Protein AF-N1UQD3-F1 (afdb_monomer_lite)

InterPro domains:
  IPR009078 Ferritin-like superfamily [SSF47240] (2-126)
  IPR012347 Ferritin-like [G3DSA:1.20.1260.10] (1-119)
  IPR029447 Domain of unknown function DUF4439 [PF14530] (2-126)

pLDDT: mean 82.93, std 19.47, range [33.09, 97.25]

Structure (mmCIF, N/CA/C/O backbone):
data_AF-N1UQD3-F1
#
_entry.id   AF-N1UQD3-F1
#
loop_
_atom_site.group_PDB
_atom_site.id
_atom_site.type_symbol
_atom_site.label_atom_id
_atom_site.label_alt_id
_atom_site.label_comp_id
_atom_site.label_asym_id
_atom_site.label_entity_id
_atom_site.label_seq_id
_atom_site.pdbx_PDB_ins_code
_atom_site.Cartn_x
_atom_site.Cartn_y
_atom_site.Cartn_z
_atom_site.occupancy
_atom_site.B_iso_or_equiv
_atom_site.auth_seq_id
_atom_site.auth_comp_id
_atom_site.auth_asym_id
_atom_site.auth_atom_id
_atom_site.pdbx_PDB_model_num
ATOM 1 N N . MET A 1 1 ? 7.960 -6.979 -8.338 1.00 88.94 1 MET A N 1
ATOM 2 C CA . MET A 1 1 ? 7.240 -5.828 -8.930 1.00 88.94 1 MET A CA 1
ATOM 3 C C . MET A 1 1 ? 5.754 -6.103 -9.144 1.00 88.94 1 MET A C 1
ATOM 5 O O . MET A 1 1 ? 4.955 -5.441 -8.506 1.00 88.94 1 MET A O 1
ATOM 9 N N . SER A 1 2 ? 5.353 -7.065 -9.989 1.00 91.38 2 SER A N 1
ATOM 10 C CA . SER A 1 2 ? 3.922 -7.304 -10.284 1.00 91.38 2 SER A CA 1
ATOM 11 C C . SER A 1 2 ? 3.066 -7.531 -9.024 1.00 91.38 2 SER A C 1
ATOM 13 O O . SER A 1 2 ? 1.988 -6.957 -8.914 1.00 91.38 2 SER A O 1
ATOM 15 N N . ALA A 1 3 ? 3.588 -8.254 -8.023 1.00 92.56 3 ALA A N 1
ATOM 16 C CA . ALA A 1 3 ? 2.934 -8.409 -6.719 1.00 92.56 3 ALA A CA 1
ATOM 17 C C . ALA A 1 3 ? 2.717 -7.078 -5.969 1.00 92.56 3 ALA A C 1
ATOM 19 O O . ALA A 1 3 ? 1.662 -6.903 -5.374 1.00 92.56 3 ALA A O 1
ATOM 20 N N . VAL A 1 4 ? 3.668 -6.136 -6.046 1.00 95.50 4 VAL A N 1
ATOM 21 C CA . VAL A 1 4 ? 3.556 -4.798 -5.433 1.00 95.50 4 VAL A CA 1
ATOM 22 C C . VAL A 1 4 ? 2.468 -3.984 -6.134 1.00 95.50 4 VAL A C 1
ATOM 24 O O . VAL A 1 4 ? 1.573 -3.459 -5.488 1.00 95.50 4 VAL A O 1
ATOM 27 N N . LEU A 1 5 ? 2.457 -3.946 -7.469 1.00 94.81 5 LEU A N 1
ATOM 28 C CA . LEU A 1 5 ? 1.388 -3.265 -8.213 1.00 94.81 5 LEU A CA 1
ATOM 29 C C . LEU A 1 5 ? 0.007 -3.874 -7.934 1.00 94.81 5 LEU A C 1
ATOM 31 O O . LEU A 1 5 ? -0.962 -3.149 -7.712 1.00 94.81 5 LEU A O 1
ATOM 35 N N . ALA A 1 6 ? -0.084 -5.205 -7.892 1.00 93.38 6 ALA A N 1
ATOM 36 C CA . ALA A 1 6 ? -1.320 -5.898 -7.550 1.00 93.38 6 ALA A CA 1
ATOM 37 C C . ALA A 1 6 ? -1.779 -5.585 -6.115 1.00 93.38 6 ALA A C 1
ATOM 39 O O . ALA A 1 6 ? -2.981 -5.398 -5.894 1.00 93.38 6 ALA A O 1
ATOM 40 N N . SER A 1 7 ? -0.851 -5.488 -5.153 1.00 93.81 7 SER A N 1
ATOM 41 C CA . SER A 1 7 ? -1.185 -5.080 -3.788 1.00 93.81 7 SER A CA 1
ATOM 42 C C . SER A 1 7 ? -1.651 -3.630 -3.734 1.00 93.81 7 SER A C 1
ATOM 44 O O . SER A 1 7 ? -2.673 -3.382 -3.109 1.00 93.81 7 SER A O 1
ATOM 46 N N . GLU A 1 8 ? -1.010 -2.693 -4.440 1.00 94.94 8 GLU A N 1
ATOM 47 C CA . GLU A 1 8 ? -1.445 -1.286 -4.485 1.00 94.94 8 GLU A CA 1
ATOM 48 C C . GLU A 1 8 ? -2.853 -1.126 -5.080 1.00 94.94 8 GLU A C 1
ATOM 50 O O . GLU A 1 8 ? -3.700 -0.423 -4.521 1.00 94.94 8 GLU A O 1
ATOM 55 N N . TYR A 1 9 ? -3.157 -1.825 -6.181 1.00 94.31 9 TYR A N 1
ATOM 56 C CA . TYR A 1 9 ? -4.501 -1.802 -6.763 1.00 94.31 9 TYR A CA 1
ATOM 57 C C . TYR A 1 9 ? -5.548 -2.314 -5.776 1.00 94.31 9 TYR A C 1
ATOM 59 O O . TYR A 1 9 ? -6.563 -1.651 -5.547 1.00 94.31 9 TYR A O 1
ATOM 67 N N . ARG A 1 10 ? -5.288 -3.468 -5.154 1.00 92.62 10 ARG A N 1
ATOM 68 C CA . ARG A 1 10 ? -6.190 -4.052 -4.162 1.00 92.62 10 ARG A CA 1
ATOM 69 C C . ARG A 1 10 ? -6.352 -3.145 -2.946 1.00 92.62 10 ARG A C 1
ATOM 71 O O . ARG A 1 10 ? -7.467 -2.950 -2.478 1.00 92.62 10 ARG A O 1
ATOM 78 N N . MET A 1 11 ? -5.260 -2.588 -2.445 1.00 91.81 11 MET A N 1
ATOM 79 C CA . MET A 1 11 ? -5.227 -1.756 -1.249 1.00 91.81 11 MET A CA 1
ATOM 80 C C . MET A 1 11 ? -6.005 -0.461 -1.453 1.00 91.81 11 MET A C 1
ATOM 82 O O . MET A 1 11 ? -6.825 -0.123 -0.606 1.00 91.81 11 MET A O 1
ATOM 86 N N . SER A 1 12 ? -5.873 0.193 -2.613 1.00 91.44 12 SER A N 1
ATOM 87 C CA . SER A 1 12 ? -6.696 1.363 -2.949 1.00 91.44 12 SER A CA 1
ATOM 88 C C . SER A 1 12 ? -8.201 1.053 -2.900 1.00 91.44 12 SER A C 1
ATOM 90 O O . SER A 1 12 ? -8.968 1.820 -2.319 1.00 91.44 12 SER A O 1
ATOM 92 N N . PHE A 1 13 ? -8.609 -0.117 -3.405 1.00 92.25 13 PHE A N 1
ATOM 93 C CA . PHE A 1 13 ? -9.995 -0.580 -3.357 1.00 92.25 13 PHE A CA 1
ATOM 94 C C . PHE A 1 13 ? -10.459 -0.891 -1.925 1.00 92.25 13 PHE A C 1
ATOM 96 O O . PHE A 1 13 ? -11.567 -0.522 -1.537 1.00 92.25 13 PHE A O 1
ATOM 103 N N . VAL A 1 14 ? -9.617 -1.542 -1.112 1.00 93.44 14 VAL A N 1
ATOM 104 C CA . VAL A 1 14 ? -9.931 -1.822 0.300 1.00 93.44 14 VAL A CA 1
ATOM 105 C C . VAL A 1 14 ? -10.067 -0.517 1.089 1.00 93.44 14 VAL A C 1
ATOM 107 O O . VAL A 1 14 ? -11.035 -0.373 1.833 1.00 93.44 14 VAL A O 1
ATOM 110 N N . TYR A 1 15 ? -9.169 0.453 0.900 1.00 94.88 15 TYR A N 1
ATOM 111 C CA . TYR A 1 15 ? -9.269 1.779 1.516 1.00 94.88 15 TYR A CA 1
ATOM 112 C C . TYR A 1 15 ? -10.579 2.473 1.142 1.00 94.88 15 TYR A C 1
ATOM 114 O O . TYR A 1 15 ? -11.334 2.858 2.034 1.00 94.88 15 TYR A O 1
ATOM 122 N N . GLU A 1 16 ? -10.897 2.571 -0.149 1.00 94.44 16 GLU A N 1
ATOM 123 C CA . GLU A 1 16 ? -12.138 3.193 -0.620 1.00 94.44 16 GLU A CA 1
ATOM 124 C C . GLU A 1 16 ? -13.385 2.528 -0.014 1.00 94.44 16 GLU A C 1
ATOM 126 O O . GLU A 1 16 ? -14.282 3.215 0.480 1.00 94.44 16 GLU A O 1
ATOM 131 N N . ALA A 1 17 ? -13.419 1.193 0.033 1.00 93.06 17 ALA A N 1
ATOM 132 C CA . ALA A 1 17 ? -14.528 0.451 0.623 1.00 93.06 17 ALA A CA 1
ATOM 133 C C . ALA A 1 17 ? -14.627 0.621 2.149 1.00 93.06 17 ALA A C 1
ATOM 135 O O . ALA A 1 17 ? -15.722 0.552 2.714 1.00 93.06 17 ALA A O 1
ATOM 136 N N . THR A 1 18 ? -13.505 0.832 2.834 1.00 94.25 18 THR A N 1
ATOM 137 C CA . THR A 1 18 ? -13.446 0.828 4.301 1.00 94.25 18 THR A CA 1
ATOM 138 C C . THR A 1 18 ? -13.622 2.219 4.905 1.00 94.25 18 THR A C 1
ATOM 140 O O . THR A 1 18 ? -14.203 2.343 5.981 1.00 94.25 18 THR A O 1
ATOM 143 N N . LEU A 1 19 ? -13.201 3.279 4.210 1.00 95.19 19 LEU A N 1
ATOM 144 C CA . LEU A 1 19 ? -13.250 4.665 4.694 1.00 95.19 19 LEU A CA 1
ATOM 145 C C . LEU A 1 19 ? -14.606 5.114 5.276 1.00 95.19 19 LEU A C 1
ATOM 147 O O . LEU A 1 19 ? -14.602 5.734 6.343 1.00 95.19 19 LEU A O 1
ATOM 151 N N . PRO A 1 20 ? -15.767 4.796 4.666 1.00 94.25 20 PRO A N 1
ATOM 152 C CA . PRO A 1 20 ? -17.069 5.189 5.213 1.00 94.25 20 PRO A CA 1
ATOM 153 C C . PRO A 1 20 ? -17.437 4.507 6.538 1.00 94.25 20 PRO A C 1
ATOM 155 O O . PRO A 1 20 ? -18.426 4.884 7.154 1.00 94.25 20 PRO A O 1
ATOM 158 N N . ARG A 1 21 ? -16.687 3.474 6.941 1.00 93.31 21 ARG A N 1
ATOM 159 C CA . ARG A 1 21 ? -16.915 2.661 8.148 1.00 93.31 21 ARG A CA 1
ATOM 160 C C . ARG A 1 21 ? -15.963 3.015 9.290 1.00 93.31 21 ARG A C 1
ATOM 162 O O . ARG A 1 21 ? -16.025 2.401 10.348 1.00 93.31 21 ARG A O 1
ATOM 169 N N . LEU A 1 22 ? -15.044 3.947 9.057 1.00 93.88 22 LEU A N 1
ATOM 170 C CA . LEU A 1 22 ? -14.128 4.458 10.066 1.00 93.88 22 LEU A CA 1
ATOM 171 C C . LEU A 1 22 ? -14.659 5.773 10.621 1.00 93.88 22 LEU A C 1
ATOM 173 O O . LEU A 1 22 ? -15.256 6.555 9.887 1.00 93.88 22 LEU A O 1
ATOM 177 N N . ASP A 1 23 ? -14.314 6.063 11.872 1.00 91.06 23 ASP A N 1
ATOM 178 C CA . ASP A 1 23 ? -14.731 7.290 12.542 1.00 91.06 23 ASP A CA 1
ATOM 179 C C . ASP A 1 23 ? -13.544 8.147 13.004 1.00 91.06 23 ASP A C 1
ATOM 181 O O . ASP A 1 23 ? -12.424 7.681 13.251 1.00 91.06 23 ASP A O 1
ATOM 185 N N . GLY A 1 24 ? -13.808 9.445 13.152 1.00 93.12 24 GLY A N 1
ATOM 186 C CA . GLY A 1 24 ? -12.944 10.376 13.874 1.00 93.12 24 GLY A CA 1
ATOM 187 C C . GLY A 1 24 ? -11.540 10.547 13.284 1.00 93.12 24 GLY A C 1
ATOM 188 O O . GLY A 1 24 ? -11.360 10.819 12.096 1.00 93.12 24 GLY A O 1
ATOM 189 N N . GLY A 1 25 ? -10.526 10.486 14.154 1.00 91.56 25 GLY A N 1
ATOM 190 C CA . GLY A 1 25 ? -9.125 10.685 13.767 1.00 91.56 25 GLY A CA 1
ATOM 191 C C . GLY A 1 25 ? -8.611 9.608 12.814 1.00 91.56 25 GLY A C 1
ATOM 192 O O . GLY A 1 25 ? -7.910 9.931 11.856 1.00 91.56 25 GLY A O 1
ATOM 193 N N . LEU A 1 26 ? -9.034 8.359 13.026 1.00 91.44 26 LEU A N 1
ATOM 194 C CA . LEU A 1 26 ? -8.633 7.228 12.199 1.00 91.44 26 LEU A CA 1
ATOM 195 C C . LEU A 1 26 ? -9.149 7.371 10.763 1.00 91.44 26 LEU A C 1
ATOM 197 O O . LEU A 1 26 ? -8.392 7.137 9.830 1.00 91.44 26 LEU A O 1
ATOM 201 N N . GLN A 1 27 ? -10.390 7.830 10.568 1.00 95.00 27 GLN A N 1
ATOM 202 C CA . GLN A 1 27 ? -10.931 8.075 9.226 1.00 95.00 27 GLN A CA 1
ATOM 203 C C . GLN A 1 27 ? -10.126 9.129 8.454 1.00 95.00 27 GLN A C 1
ATOM 205 O O . GLN A 1 27 ? -9.810 8.938 7.278 1.00 95.00 27 GLN A O 1
ATOM 210 N N . ARG A 1 28 ? -9.758 10.241 9.109 1.00 95.81 28 ARG A N 1
ATOM 211 C CA . ARG A 1 28 ? -8.934 11.288 8.479 1.00 95.81 28 ARG A CA 1
ATOM 212 C C . ARG A 1 28 ? -7.553 10.763 8.105 1.00 95.81 28 ARG A C 1
ATOM 214 O O . ARG A 1 28 ? -7.075 11.041 7.010 1.00 95.81 28 ARG A O 1
ATOM 221 N N . GLN A 1 29 ? -6.934 9.993 8.994 1.00 95.12 29 GLN A N 1
ATOM 222 C CA . GLN A 1 29 ? -5.614 9.425 8.750 1.00 95.12 29 GLN A CA 1
ATOM 223 C C . GLN A 1 29 ? -5.644 8.368 7.640 1.00 95.12 29 GLN A C 1
ATOM 225 O O . GLN A 1 29 ? -4.849 8.440 6.709 1.00 95.12 29 GLN A O 1
ATOM 230 N N . ALA A 1 30 ? -6.628 7.467 7.656 1.00 95.56 30 ALA A N 1
ATOM 231 C CA . ALA A 1 30 ? -6.846 6.499 6.586 1.00 95.56 30 ALA A CA 1
ATOM 232 C C . ALA A 1 30 ? -7.141 7.176 5.235 1.00 95.56 30 ALA A C 1
ATOM 234 O O . ALA A 1 30 ? -6.757 6.657 4.193 1.00 95.56 30 ALA A O 1
ATOM 235 N N . SER A 1 31 ? -7.778 8.353 5.229 1.00 97.06 31 SER A N 1
ATOM 236 C CA . SER A 1 31 ? -7.994 9.127 3.995 1.00 97.06 31 SER A CA 1
ATOM 237 C C . SER A 1 31 ? -6.678 9.650 3.414 1.00 97.06 31 SER A C 1
ATOM 239 O O . SER A 1 31 ? -6.512 9.680 2.196 1.00 97.06 31 SER A O 1
ATOM 241 N N . ALA A 1 32 ? -5.730 10.038 4.274 1.00 96.69 32 ALA A N 1
ATOM 242 C CA . ALA A 1 32 ? -4.393 10.433 3.845 1.00 96.69 32 ALA A CA 1
ATOM 243 C C . ALA A 1 32 ? -3.614 9.236 3.280 1.00 96.69 32 ALA A C 1
ATOM 245 O O . ALA A 1 32 ? -3.042 9.349 2.199 1.00 96.69 32 ALA A O 1
ATOM 246 N N . PHE A 1 33 ? -3.671 8.077 3.943 1.00 96.38 33 PHE A N 1
ATOM 247 C CA . PHE A 1 33 ? -3.061 6.845 3.431 1.00 96.38 33 PHE A CA 1
ATOM 248 C C . PHE A 1 33 ? -3.671 6.415 2.094 1.00 96.38 33 PHE A C 1
ATOM 250 O O . PHE A 1 33 ? -2.948 6.047 1.176 1.00 96.38 33 PHE A O 1
ATOM 257 N N . TYR A 1 34 ? -4.989 6.542 1.922 1.00 97.25 34 TYR A N 1
ATOM 258 C CA . TYR A 1 34 ? -5.632 6.277 0.635 1.00 97.25 34 TYR A CA 1
ATOM 259 C C . TYR A 1 34 ? -5.073 7.159 -0.494 1.00 97.25 34 TYR A C 1
ATOM 261 O O . TYR A 1 34 ? -4.772 6.665 -1.584 1.00 97.25 34 TYR A O 1
ATOM 269 N N . ALA A 1 35 ? -4.902 8.460 -0.241 1.00 97.19 35 ALA A N 1
ATOM 270 C CA . ALA A 1 35 ? -4.294 9.371 -1.209 1.00 97.19 35 ALA A CA 1
ATOM 271 C C . ALA A 1 35 ? -2.828 9.007 -1.502 1.00 97.19 35 ALA A C 1
ATOM 273 O O . ALA A 1 35 ? -2.406 9.061 -2.659 1.00 97.19 35 ALA A O 1
ATOM 274 N N . GLU A 1 36 ? -2.080 8.590 -0.480 1.00 95.81 36 GLU A N 1
ATOM 275 C CA . GLU A 1 36 ? -0.707 8.106 -0.615 1.00 95.81 36 GLU A CA 1
ATOM 276 C C . GLU A 1 36 ? -0.642 6.865 -1.513 1.00 95.81 36 GLU A C 1
ATOM 278 O O . GLU A 1 36 ? 0.054 6.895 -2.523 1.00 95.81 36 GLU A O 1
ATOM 283 N N . HIS A 1 37 ? -1.445 5.829 -1.258 1.00 96.44 37 HIS A N 1
ATOM 284 C CA . HIS A 1 37 ? -1.486 4.619 -2.092 1.00 96.44 37 HIS A CA 1
ATOM 285 C C . HIS A 1 37 ? -1.831 4.900 -3.549 1.00 96.44 37 HIS A C 1
ATOM 287 O O . HIS A 1 37 ? -1.298 4.276 -4.464 1.00 96.44 37 HIS A O 1
ATOM 293 N N . ARG A 1 38 ? -2.691 5.887 -3.802 1.00 95.31 38 ARG A N 1
ATOM 294 C CA . ARG A 1 38 ? -2.968 6.323 -5.170 1.00 95.31 38 ARG A CA 1
ATOM 295 C C . ARG A 1 38 ? -1.757 6.951 -5.857 1.00 95.31 38 ARG A C 1
ATOM 297 O O . ARG A 1 38 ? -1.592 6.753 -7.060 1.00 95.31 38 ARG A O 1
ATOM 304 N N . ALA A 1 39 ? -0.934 7.696 -5.126 1.00 95.81 39 ALA A N 1
ATOM 305 C CA . ALA A 1 39 ? 0.319 8.230 -5.647 1.00 95.81 39 ALA A CA 1
ATOM 306 C C . ALA A 1 39 ? 1.368 7.121 -5.831 1.00 95.81 39 ALA A C 1
ATOM 308 O O . ALA A 1 39 ? 2.027 7.072 -6.870 1.00 95.81 39 ALA A O 1
ATOM 309 N N . LEU A 1 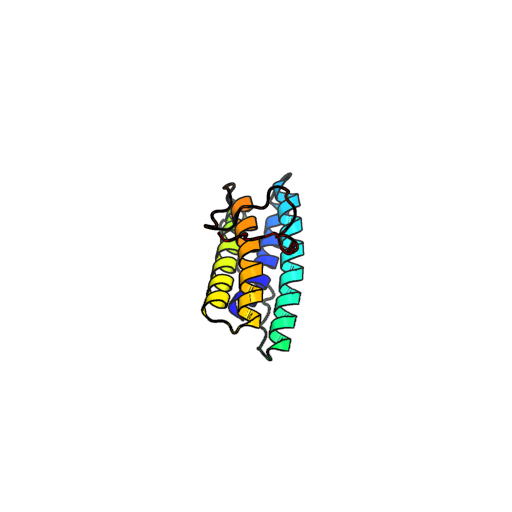40 ? 1.470 6.191 -4.876 1.00 94.56 40 LEU A N 1
ATOM 310 C CA . LEU A 1 40 ? 2.364 5.033 -4.955 1.00 94.56 40 LEU A CA 1
ATOM 311 C C . LEU A 1 40 ? 2.042 4.147 -6.150 1.00 94.56 40 LEU A C 1
ATOM 313 O O . LEU A 1 40 ? 2.947 3.734 -6.865 1.00 94.56 40 LEU A O 1
ATOM 317 N N . MET A 1 41 ? 0.761 3.917 -6.421 1.00 95.00 41 MET A N 1
ATOM 318 C CA . MET A 1 41 ? 0.312 3.190 -7.601 1.00 95.00 41 MET A CA 1
ATOM 319 C C . MET A 1 41 ? 0.871 3.802 -8.892 1.00 95.00 41 MET A C 1
ATOM 321 O O . MET A 1 41 ? 1.477 3.085 -9.682 1.00 95.00 41 MET A O 1
ATOM 325 N N . ALA A 1 42 ? 0.730 5.119 -9.081 1.00 94.81 42 ALA A N 1
ATOM 326 C CA . ALA A 1 42 ? 1.272 5.804 -10.256 1.00 94.81 42 ALA A CA 1
ATOM 327 C C . ALA A 1 42 ? 2.805 5.689 -10.321 1.00 94.81 42 ALA A C 1
ATOM 329 O O . ALA A 1 42 ? 3.359 5.355 -11.366 1.00 94.81 42 ALA A O 1
ATOM 330 N N . ARG A 1 43 ? 3.490 5.871 -9.185 1.00 95.44 43 ARG A N 1
ATOM 331 C CA . ARG A 1 43 ? 4.949 5.728 -9.084 1.00 95.44 43 ARG A CA 1
ATOM 332 C C . ARG A 1 43 ? 5.425 4.324 -9.470 1.00 95.44 43 ARG A C 1
ATOM 334 O O . ARG A 1 43 ? 6.416 4.179 -10.182 1.00 95.44 43 ARG A O 1
ATOM 341 N N . TRP A 1 44 ? 4.743 3.282 -9.005 1.00 95.81 44 TRP A N 1
ATOM 342 C CA . TRP A 1 44 ? 5.090 1.901 -9.334 1.00 95.81 44 TRP A CA 1
ATOM 343 C C . TRP A 1 44 ? 4.824 1.569 -10.802 1.00 95.81 44 TRP A C 1
ATOM 345 O O . TRP A 1 44 ? 5.589 0.810 -11.393 1.00 95.81 44 TRP A O 1
ATOM 355 N N . GLU A 1 45 ? 3.791 2.154 -11.409 1.00 95.38 45 GLU A N 1
ATOM 356 C CA . GLU A 1 45 ? 3.527 2.019 -12.846 1.00 95.38 45 GLU A CA 1
ATOM 357 C C . GLU A 1 45 ? 4.613 2.696 -13.684 1.00 95.38 45 GLU A C 1
ATOM 359 O O . GLU A 1 45 ? 5.096 2.108 -14.651 1.00 95.38 45 GLU A O 1
ATOM 364 N N . GLU A 1 46 ? 5.056 3.889 -13.281 1.00 95.44 46 GLU A N 1
ATOM 365 C CA . GLU A 1 46 ? 6.180 4.591 -13.906 1.00 95.44 46 GLU A CA 1
ATOM 366 C C . GLU A 1 46 ? 7.482 3.787 -13.798 1.00 95.44 46 GLU A C 1
ATOM 368 O O . GLU A 1 46 ? 8.193 3.623 -14.790 1.00 95.44 46 GLU A O 1
ATOM 373 N N . LEU A 1 47 ? 7.777 3.227 -12.618 1.00 94.75 47 LEU 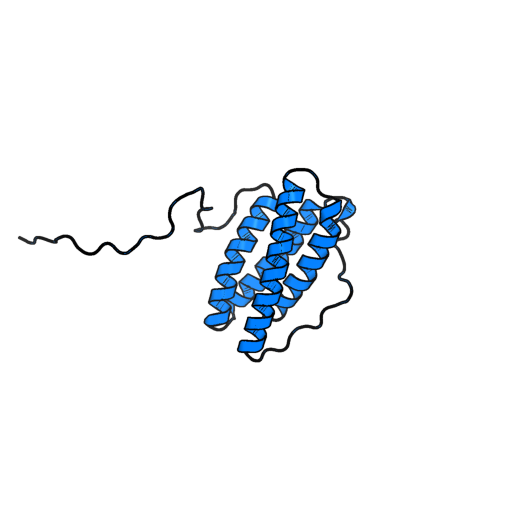A N 1
ATOM 374 C CA . LEU A 1 47 ? 8.938 2.356 -12.417 1.00 94.75 47 LEU A CA 1
ATOM 375 C C . LEU A 1 47 ? 8.841 1.079 -13.258 1.00 94.75 47 LEU A C 1
ATOM 377 O O . LEU A 1 47 ? 9.819 0.685 -13.888 1.00 94.75 47 LEU A O 1
ATOM 381 N N . ALA A 1 48 ? 7.675 0.438 -13.318 1.00 93.69 48 ALA A N 1
ATOM 382 C CA . ALA A 1 48 ? 7.483 -0.736 -14.161 1.00 93.69 48 ALA A CA 1
ATOM 383 C C . ALA A 1 48 ? 7.710 -0.407 -15.645 1.00 93.69 48 ALA A C 1
ATOM 385 O O . ALA A 1 48 ? 8.437 -1.137 -16.317 1.00 93.69 48 ALA A O 1
ATOM 386 N N . ALA A 1 49 ? 7.190 0.724 -16.133 1.00 93.62 49 ALA A N 1
ATOM 387 C CA . ALA A 1 49 ? 7.422 1.184 -17.500 1.00 93.62 49 ALA A CA 1
ATOM 388 C C . ALA A 1 49 ? 8.908 1.480 -17.774 1.00 93.62 49 ALA A C 1
ATOM 390 O O . ALA A 1 49 ? 9.435 1.064 -18.805 1.00 93.62 49 ALA A O 1
ATOM 391 N N . ALA A 1 50 ? 9.604 2.135 -16.839 1.00 93.88 50 ALA A N 1
ATOM 392 C CA . ALA A 1 50 ? 11.035 2.429 -16.949 1.00 93.88 50 ALA A CA 1
ATOM 393 C C . ALA A 1 50 ? 11.909 1.161 -16.999 1.00 93.88 50 ALA A C 1
ATOM 395 O O . ALA A 1 50 ? 12.972 1.169 -17.617 1.00 93.88 50 ALA A O 1
ATOM 396 N N . HIS A 1 51 ? 11.447 0.073 -16.380 1.00 91.12 51 HIS A N 1
ATOM 397 C CA . HIS A 1 51 ? 12.104 -1.234 -16.380 1.00 91.12 51 HIS A CA 1
ATOM 398 C C . HIS A 1 51 ? 11.537 -2.207 -17.434 1.00 91.12 51 HIS A C 1
ATOM 400 O O . HIS A 1 51 ? 11.885 -3.387 -17.416 1.00 91.12 51 HIS A O 1
ATOM 406 N N . CYS A 1 52 ? 10.684 -1.737 -18.354 1.00 93.44 52 CYS A N 1
ATOM 407 C CA . CYS A 1 52 ? 10.042 -2.552 -19.393 1.00 93.44 52 CYS A CA 1
ATOM 408 C C . CYS A 1 52 ? 9.295 -3.785 -18.842 1.00 93.44 52 CYS A C 1
ATOM 410 O O . CYS A 1 52 ? 9.310 -4.853 -19.454 1.00 93.44 52 CYS A O 1
ATOM 412 N N . LEU A 1 53 ? 8.664 -3.647 -17.674 1.00 91.00 53 LEU A N 1
ATOM 413 C CA . LEU A 1 53 ? 7.886 -4.700 -17.026 1.00 91.00 53 LEU A CA 1
ATOM 414 C C . LEU A 1 53 ? 6.404 -4.577 -17.385 1.00 91.00 53 LEU A C 1
ATOM 416 O O . LEU A 1 53 ? 5.846 -3.478 -17.393 1.00 91.00 53 LEU A O 1
ATOM 420 N N . ASP A 1 54 ? 5.751 -5.716 -17.603 1.00 91.31 54 ASP A N 1
ATOM 421 C CA . ASP A 1 54 ? 4.308 -5.754 -17.823 1.00 91.31 54 ASP A CA 1
ATOM 422 C C . ASP A 1 54 ? 3.541 -5.330 -16.563 1.00 91.31 54 ASP A C 1
ATOM 424 O O . ASP A 1 54 ? 3.809 -5.792 -15.445 1.00 91.31 54 ASP A O 1
ATOM 428 N N . LEU A 1 55 ? 2.539 -4.471 -16.757 1.00 92.31 55 LEU A N 1
ATOM 429 C CA . LEU A 1 55 ? 1.619 -4.084 -15.695 1.00 92.31 55 LEU A CA 1
ATOM 430 C C . LEU A 1 55 ? 0.592 -5.202 -15.463 1.00 92.31 55 LEU A C 1
ATOM 432 O O . LEU A 1 55 ? 0.016 -5.718 -16.426 1.00 92.31 55 LEU A O 1
ATOM 436 N N . PRO A 1 56 ? 0.306 -5.572 -14.201 1.00 90.94 56 PRO A N 1
ATOM 437 C CA . PRO A 1 56 ? -0.785 -6.489 -13.926 1.00 90.94 56 PRO A CA 1
ATOM 438 C C . PRO A 1 56 ? -2.124 -5.863 -14.338 1.00 90.94 56 PRO A C 1
ATOM 440 O O . PRO A 1 56 ? -2.329 -4.652 -14.251 1.00 90.94 56 PRO A O 1
ATOM 443 N N . LEU A 1 57 ? -3.071 -6.697 -14.766 1.00 88.62 57 LEU A N 1
ATOM 444 C CA . LEU A 1 57 ? -4.405 -6.226 -15.134 1.00 88.62 57 LEU A CA 1
ATOM 445 C C . LEU A 1 57 ? -5.168 -5.744 -13.897 1.00 88.62 57 LEU A C 1
ATOM 447 O O . LEU A 1 57 ? -5.420 -6.519 -12.969 1.00 88.62 57 LEU A O 1
ATOM 451 N N . ARG A 1 58 ? -5.608 -4.481 -13.925 1.00 88.69 58 ARG A N 1
ATOM 452 C CA . ARG A 1 58 ? -6.527 -3.937 -12.922 1.00 88.69 58 ARG A CA 1
ATOM 453 C C . ARG A 1 58 ? -7.875 -4.648 -13.024 1.00 88.69 58 ARG A C 1
ATOM 455 O O . ARG A 1 58 ? -8.495 -4.672 -14.086 1.00 88.69 58 ARG A O 1
ATOM 462 N N . GLN A 1 59 ? -8.334 -5.207 -11.911 1.00 90.06 59 GLN A N 1
ATOM 463 C CA . GLN A 1 59 ? -9.675 -5.772 -11.818 1.00 90.06 59 GLN A CA 1
ATOM 464 C C . GLN A 1 59 ? -10.702 -4.661 -11.550 1.00 90.06 59 GLN A C 1
ATOM 466 O O . GLN A 1 59 ? -10.383 -3.700 -10.848 1.00 90.06 59 GLN A O 1
ATOM 471 N N . PRO A 1 60 ? -11.942 -4.786 -12.059 1.00 87.19 60 PRO A N 1
ATOM 472 C CA . PRO A 1 60 ? -13.017 -3.838 -11.754 1.00 87.19 60 PRO A CA 1
ATOM 473 C C . PRO A 1 60 ? -13.462 -3.901 -10.286 1.00 87.19 60 PRO A C 1
ATOM 475 O O . PRO A 1 60 ? -14.063 -2.958 -9.782 1.00 87.19 60 PRO A O 1
ATOM 478 N N . ALA A 1 61 ? -13.184 -5.015 -9.605 1.00 89.75 61 ALA A N 1
ATOM 479 C CA . ALA A 1 61 ? -13.433 -5.204 -8.186 1.00 89.75 61 ALA A CA 1
ATOM 480 C C . ALA A 1 61 ? -12.430 -6.204 -7.604 1.00 89.75 61 ALA A C 1
ATOM 482 O O . ALA A 1 61 ? -11.961 -7.104 -8.305 1.00 89.75 61 ALA A O 1
ATOM 483 N N . TYR A 1 62 ? -12.158 -6.075 -6.307 1.00 89.56 62 TYR A N 1
ATOM 484 C CA . TYR A 1 62 ? -11.338 -7.021 -5.556 1.00 89.56 62 TYR A CA 1
ATOM 485 C C . TYR A 1 62 ? -12.155 -7.650 -4.424 1.00 89.56 62 TYR A C 1
ATOM 487 O O . TYR A 1 62 ? -13.001 -6.978 -3.831 1.00 89.56 62 TYR A O 1
ATOM 495 N N . PRO A 1 63 ? -11.912 -8.929 -4.084 1.00 87.56 63 PRO A N 1
ATOM 496 C CA . PRO A 1 63 ? -12.537 -9.535 -2.919 1.00 87.56 63 PRO A CA 1
ATOM 497 C C . 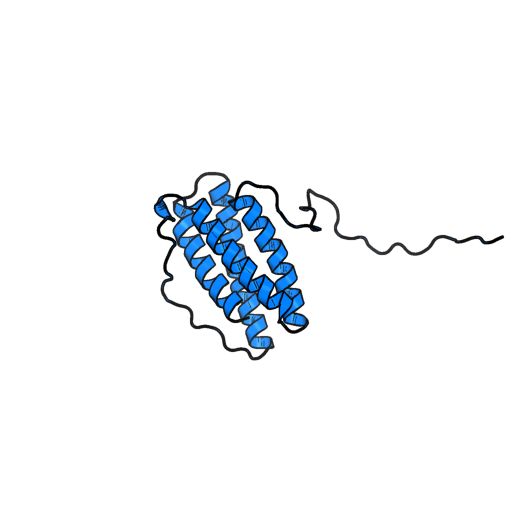PRO A 1 63 ? -12.067 -8.813 -1.654 1.00 87.56 63 PRO A C 1
ATOM 499 O O . PRO A 1 63 ? -10.864 -8.778 -1.356 1.00 87.56 63 PRO A O 1
ATOM 502 N N . LEU A 1 64 ? -13.034 -8.243 -0.933 1.00 84.12 64 LEU A N 1
ATOM 503 C CA . LEU A 1 64 ? -12.817 -7.645 0.377 1.00 84.12 64 LEU A CA 1
ATOM 504 C C . LEU A 1 64 ? -12.688 -8.744 1.440 1.00 84.12 64 LEU A C 1
ATOM 506 O O . LEU A 1 64 ? -13.343 -9.785 1.320 1.00 84.12 64 LEU A O 1
ATOM 510 N N . PRO A 1 65 ? -11.883 -8.516 2.488 1.00 77.31 65 PRO A N 1
ATOM 511 C CA . PRO A 1 65 ? -11.909 -9.346 3.685 1.00 77.31 65 PRO A CA 1
ATOM 512 C C . PRO A 1 65 ? -13.340 -9.452 4.236 1.00 77.31 65 PRO A C 1
ATOM 514 O O . PRO A 1 65 ? -14.075 -8.463 4.271 1.00 77.31 65 PRO A O 1
ATOM 517 N N . GLY A 1 66 ? -13.764 -10.659 4.625 1.00 76.81 66 GLY A N 1
ATOM 518 C CA . GLY A 1 66 ? -15.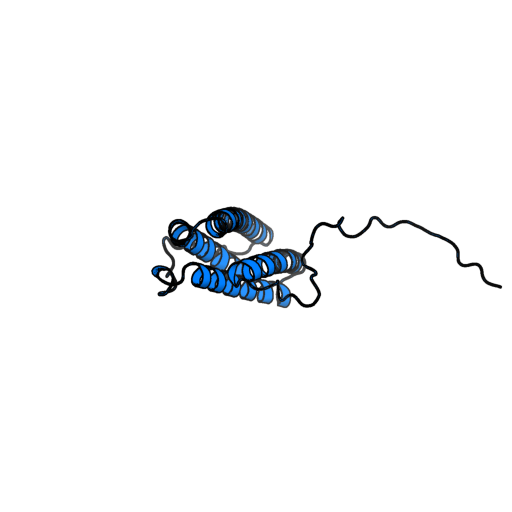146 -10.909 5.064 1.00 76.81 66 GLY A CA 1
ATOM 519 C C . GLY A 1 66 ? -15.536 -10.153 6.340 1.00 76.81 66 GLY A C 1
ATOM 520 O O . GLY A 1 66 ? -16.714 -9.920 6.594 1.00 76.81 66 GLY A O 1
ATOM 521 N N . ASP A 1 67 ? -14.541 -9.734 7.112 1.00 79.69 67 ASP A N 1
ATOM 522 C CA . ASP A 1 67 ? -14.637 -8.961 8.342 1.00 79.69 67 ASP A CA 1
ATOM 523 C C . ASP A 1 67 ? -14.628 -7.442 8.118 1.00 79.69 67 ASP A C 1
ATOM 525 O O . ASP A 1 67 ? -14.860 -6.716 9.072 1.00 79.69 67 ASP A O 1
ATOM 529 N N . VAL A 1 68 ? -14.473 -6.926 6.890 1.00 85.38 68 VAL A N 1
ATOM 530 C CA . VAL A 1 68 ? -14.360 -5.471 6.622 1.00 85.38 68 VAL A CA 1
ATOM 531 C C . VAL A 1 68 ? -15.531 -4.636 7.164 1.00 85.38 68 VAL A C 1
ATOM 533 O O . VAL A 1 68 ? -15.394 -3.441 7.417 1.00 85.38 68 VAL A O 1
ATOM 536 N N . VAL A 1 69 ? -16.709 -5.250 7.321 1.00 85.88 69 VAL A N 1
ATOM 537 C CA . VAL A 1 69 ? -17.897 -4.597 7.889 1.00 85.88 69 VAL A CA 1
ATOM 538 C C . VAL A 1 69 ? -17.843 -4.553 9.415 1.00 85.88 69 VAL A C 1
ATOM 540 O O . VAL A 1 69 ? -18.298 -3.573 9.995 1.00 85.88 69 VAL A O 1
ATOM 543 N N . ALA A 1 70 ? -17.319 -5.602 10.050 1.00 88.81 70 ALA A N 1
ATOM 544 C CA . ALA A 1 70 ? -17.252 -5.723 11.504 1.00 88.81 70 ALA A CA 1
ATOM 545 C C . ALA A 1 70 ? -15.988 -5.062 12.075 1.00 88.81 70 ALA A C 1
ATOM 547 O O . ALA A 1 70 ? -16.064 -4.346 13.065 1.00 88.81 70 ALA A O 1
ATOM 548 N N . GLU A 1 71 ? -14.852 -5.260 11.409 1.00 91.00 71 GLU A N 1
ATOM 549 C CA . GLU A 1 71 ? -13.509 -4.881 11.847 1.00 91.00 71 GLU A CA 1
ATOM 550 C C . GLU A 1 71 ? -12.771 -4.096 10.739 1.00 91.00 71 GLU A C 1
ATOM 552 O O . GLU A 1 71 ? -11.743 -4.535 10.210 1.00 91.00 71 GLU A O 1
ATOM 557 N N . PRO A 1 72 ? -13.271 -2.904 10.349 1.00 92.25 72 PRO A N 1
ATOM 558 C CA . PRO A 1 72 ? -12.732 -2.136 9.222 1.00 92.25 72 PRO A CA 1
ATOM 559 C C . PRO A 1 72 ? -11.246 -1.786 9.396 1.00 92.25 72 PRO A C 1
ATOM 561 O O . PRO A 1 72 ? -10.453 -1.869 8.459 1.00 92.25 72 PRO A O 1
ATOM 564 N N . ARG A 1 73 ? -10.829 -1.448 10.619 1.00 92.62 73 ARG A N 1
ATOM 565 C CA . ARG A 1 73 ? -9.423 -1.162 10.935 1.00 92.62 73 ARG A CA 1
ATOM 566 C C . ARG A 1 73 ? -8.522 -2.380 10.704 1.00 92.62 73 ARG A C 1
ATOM 568 O O . ARG A 1 73 ? -7.419 -2.238 10.183 1.00 92.62 73 ARG A O 1
ATOM 575 N N . GLN A 1 74 ? -8.998 -3.564 11.079 1.00 90.38 74 GLN A N 1
ATOM 576 C CA . GLN A 1 74 ? -8.246 -4.811 10.987 1.00 90.38 74 GLN A CA 1
ATOM 577 C C . GLN A 1 74 ? -8.110 -5.269 9.529 1.00 90.38 74 GLN A C 1
ATOM 579 O O . GLN A 1 74 ? -7.030 -5.688 9.117 1.00 90.38 74 GLN A O 1
ATOM 584 N N . ALA A 1 75 ? -9.153 -5.066 8.719 1.00 90.62 75 ALA A N 1
ATOM 585 C CA . ALA A 1 75 ? -9.103 -5.289 7.277 1.00 90.62 75 ALA A CA 1
ATOM 586 C C . ALA A 1 75 ? -8.059 -4.399 6.572 1.00 90.62 75 ALA A C 1
ATOM 588 O O . ALA A 1 75 ? -7.341 -4.881 5.693 1.00 90.62 75 ALA A O 1
ATOM 589 N N . LEU A 1 76 ? -7.920 -3.128 6.977 1.00 92.94 76 LEU A N 1
ATOM 590 C CA . LEU A 1 76 ? -6.851 -2.255 6.471 1.00 92.94 76 LEU A CA 1
ATOM 591 C C . LEU A 1 76 ? -5.467 -2.723 6.920 1.00 92.94 76 LEU A C 1
ATOM 593 O O . LEU A 1 76 ? -4.557 -2.790 6.099 1.00 92.94 76 LEU A O 1
ATOM 597 N N . ALA A 1 77 ? -5.313 -3.096 8.193 1.00 92.19 77 ALA A N 1
ATOM 598 C CA . ALA A 1 77 ? -4.045 -3.620 8.698 1.00 92.19 77 ALA A CA 1
ATOM 599 C C . ALA A 1 77 ? -3.614 -4.890 7.941 1.00 92.19 77 ALA A C 1
ATOM 601 O O . ALA A 1 77 ? -2.447 -5.039 7.590 1.00 92.19 77 ALA A O 1
ATOM 602 N N . ALA A 1 78 ? -4.552 -5.790 7.636 1.00 89.94 78 ALA A N 1
ATOM 603 C CA . ALA A 1 78 ? -4.275 -6.987 6.850 1.00 89.94 78 ALA A CA 1
ATOM 604 C C . ALA A 1 78 ? -3.840 -6.653 5.412 1.00 89.94 78 ALA A C 1
ATOM 606 O O . ALA A 1 78 ? -2.878 -7.237 4.916 1.00 89.94 78 ALA A O 1
ATOM 607 N N . ALA A 1 79 ? -4.504 -5.690 4.761 1.00 90.88 79 ALA A N 1
ATOM 608 C CA . ALA A 1 79 ? -4.138 -5.251 3.414 1.00 90.88 79 ALA A CA 1
ATOM 609 C C . ALA A 1 79 ? -2.729 -4.632 3.365 1.00 90.88 79 ALA A C 1
ATOM 611 O O . ALA A 1 79 ? -1.946 -4.959 2.474 1.00 90.88 79 ALA A O 1
ATOM 612 N N . GLU A 1 80 ? -2.380 -3.800 4.347 1.00 93.56 80 GLU A N 1
ATOM 613 C CA . GLU A 1 80 ? -1.033 -3.229 4.474 1.00 93.56 80 GLU A CA 1
ATOM 614 C C . GLU A 1 80 ? 0.018 -4.304 4.757 1.00 93.56 80 GLU A C 1
ATOM 616 O O . GLU A 1 80 ? 1.113 -4.254 4.209 1.00 93.56 80 GLU A O 1
ATOM 621 N N . ALA A 1 81 ? -0.309 -5.322 5.559 1.00 92.12 81 ALA A N 1
ATOM 622 C CA . ALA A 1 81 ? 0.611 -6.421 5.840 1.00 92.12 81 ALA A CA 1
ATOM 623 C C . ALA A 1 81 ? 0.917 -7.241 4.577 1.00 92.12 81 ALA A C 1
ATOM 625 O O . ALA A 1 81 ? 2.056 -7.664 4.374 1.00 92.12 81 ALA A O 1
ATOM 626 N N . ASP A 1 82 ? -0.076 -7.448 3.711 1.00 91.00 82 ASP A N 1
ATOM 627 C CA . ASP A 1 82 ? 0.123 -8.098 2.414 1.00 91.00 82 ASP A CA 1
ATOM 628 C C . ASP A 1 82 ? 0.990 -7.247 1.475 1.00 91.00 82 ASP A C 1
ATOM 630 O O . ASP A 1 82 ? 1.888 -7.782 0.819 1.00 91.00 82 ASP A O 1
ATOM 634 N N . ALA A 1 83 ? 0.787 -5.926 1.450 1.00 92.62 83 ALA A N 1
ATOM 635 C CA . ALA A 1 83 ? 1.636 -5.010 0.689 1.00 92.62 83 ALA A CA 1
ATOM 636 C C . ALA A 1 83 ? 3.081 -4.996 1.216 1.00 92.62 83 ALA A C 1
ATOM 638 O O . ALA A 1 83 ? 4.024 -5.105 0.432 1.00 92.62 83 ALA A O 1
ATOM 639 N N . ALA A 1 84 ? 3.270 -4.960 2.538 1.00 95.00 84 ALA A N 1
ATOM 640 C CA . ALA A 1 84 ? 4.581 -5.037 3.177 1.00 95.00 84 ALA A CA 1
ATOM 641 C C . ALA A 1 84 ? 5.329 -6.327 2.810 1.00 95.00 84 ALA A C 1
ATOM 643 O O . ALA A 1 84 ? 6.532 -6.285 2.555 1.00 95.00 84 ALA A O 1
ATOM 644 N N . ARG A 1 85 ? 4.634 -7.470 2.720 1.00 94.94 85 ARG A N 1
ATOM 645 C CA . ARG A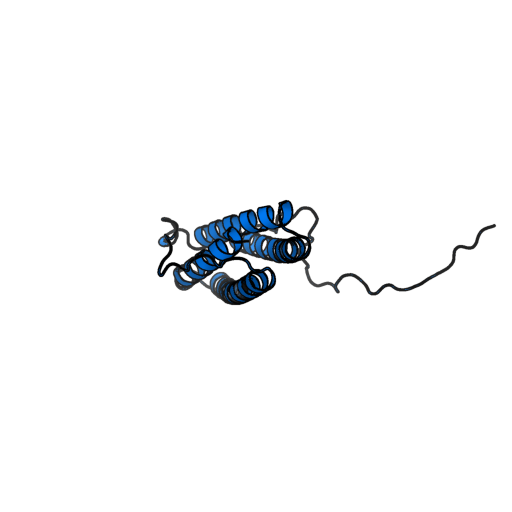 1 85 ? 5.234 -8.730 2.243 1.00 94.94 85 ARG A CA 1
ATOM 646 C C . ARG A 1 85 ? 5.701 -8.618 0.793 1.00 94.94 85 ARG A C 1
ATOM 648 O O . ARG A 1 85 ? 6.846 -8.952 0.508 1.00 94.94 85 ARG A O 1
ATOM 655 N N . ALA A 1 86 ? 4.861 -8.094 -0.102 1.00 95.12 86 ALA A N 1
ATOM 656 C CA . ALA A 1 86 ? 5.226 -7.911 -1.509 1.00 95.12 86 ALA A CA 1
ATOM 657 C C . ALA A 1 86 ? 6.409 -6.940 -1.691 1.00 95.12 86 ALA A C 1
ATOM 659 O O . ALA A 1 86 ? 7.266 -7.152 -2.553 1.00 95.12 86 ALA A O 1
ATOM 660 N N . LEU A 1 87 ? 6.471 -5.888 -0.869 1.00 96.88 87 LEU A N 1
ATOM 661 C CA . LEU A 1 87 ? 7.601 -4.964 -0.809 1.00 96.88 87 LEU A CA 1
ATOM 662 C C . LEU A 1 87 ? 8.859 -5.660 -0.284 1.00 96.88 87 LEU A C 1
ATOM 664 O O . LEU A 1 87 ? 9.917 -5.507 -0.884 1.00 96.88 87 LEU A O 1
ATOM 668 N N . GLY A 1 88 ? 8.748 -6.467 0.773 1.00 96.00 88 GLY A N 1
ATOM 669 C CA . GLY A 1 88 ? 9.847 -7.272 1.309 1.00 96.00 88 GLY A CA 1
ATOM 670 C C . GLY A 1 88 ? 10.439 -8.232 0.275 1.00 96.00 88 GLY A C 1
ATOM 671 O O . GLY A 1 88 ? 11.657 -8.279 0.116 1.00 96.00 88 GLY A O 1
ATOM 672 N N . ASP A 1 89 ? 9.594 -8.917 -0.497 1.00 96.06 89 ASP A N 1
ATOM 673 C CA . ASP A 1 89 ? 10.043 -9.766 -1.606 1.00 96.06 89 ASP A CA 1
ATOM 674 C C . ASP A 1 89 ? 10.771 -8.946 -2.683 1.00 96.06 89 ASP A C 1
ATOM 676 O O . ASP A 1 89 ? 11.802 -9.368 -3.205 1.00 96.06 89 ASP A O 1
ATOM 680 N N . LEU A 1 90 ? 10.278 -7.745 -3.008 1.00 95.56 90 LEU A N 1
ATOM 681 C CA . LEU A 1 90 ? 10.942 -6.868 -3.974 1.00 95.56 90 LEU A CA 1
ATOM 682 C C . LEU A 1 90 ? 12.266 -6.299 -3.442 1.00 95.56 90 LEU A C 1
ATOM 684 O O . LEU A 1 90 ? 13.189 -6.101 -4.224 1.00 95.56 90 LEU A O 1
ATOM 688 N N . VAL A 1 91 ? 12.386 -6.079 -2.132 1.00 96.44 91 VAL A N 1
ATOM 689 C CA . VAL A 1 91 ? 13.662 -5.729 -1.494 1.00 96.44 91 VAL A CA 1
ATOM 690 C C . VAL A 1 91 ? 14.643 -6.901 -1.560 1.00 96.44 91 VAL A C 1
ATOM 692 O O . VAL A 1 91 ? 15.830 -6.687 -1.784 1.00 96.44 91 VAL A O 1
ATOM 695 N N . ALA A 1 92 ? 14.171 -8.131 -1.358 1.00 95.62 92 ALA A N 1
ATOM 696 C CA . ALA A 1 92 ? 15.024 -9.315 -1.321 1.00 95.62 92 ALA A CA 1
ATOM 697 C C . ALA A 1 92 ? 15.497 -9.772 -2.711 1.00 95.62 92 ALA A C 1
ATOM 699 O O . ALA A 1 92 ? 16.607 -10.289 -2.834 1.00 95.62 92 ALA A O 1
ATOM 700 N N . PHE A 1 93 ? 14.658 -9.611 -3.739 1.00 93.19 93 PHE A N 1
ATOM 701 C CA . PHE A 1 93 ? 14.872 -10.207 -5.064 1.00 93.19 93 PHE A CA 1
ATOM 702 C C . PHE A 1 93 ? 14.865 -9.204 -6.228 1.00 93.19 93 PHE A C 1
ATOM 704 O O . PHE A 1 93 ? 14.978 -9.620 -7.380 1.00 93.19 93 PHE A O 1
ATOM 711 N N . GLY A 1 94 ? 14.661 -7.911 -5.969 1.00 89.75 94 GLY A N 1
ATOM 712 C CA . GLY A 1 94 ? 14.664 -6.874 -7.001 1.00 89.75 94 GLY A CA 1
ATOM 713 C C . GLY A 1 94 ? 16.066 -6.424 -7.405 1.00 89.75 94 GLY A C 1
ATOM 714 O O . GLY A 1 94 ? 17.020 -6.582 -6.652 1.00 89.75 94 GLY A O 1
ATOM 715 N N . ASP A 1 95 ? 16.169 -5.803 -8.580 1.00 87.94 95 ASP A N 1
ATOM 716 C CA . ASP A 1 95 ? 17.390 -5.118 -9.018 1.00 87.94 95 ASP A CA 1
ATOM 717 C C . ASP A 1 95 ? 17.541 -3.751 -8.323 1.00 87.94 95 ASP A C 1
ATOM 719 O O . ASP A 1 95 ? 16.545 -3.163 -7.893 1.00 87.94 95 ASP A O 1
ATOM 723 N N . ASP A 1 96 ? 18.765 -3.209 -8.277 1.00 82.88 96 ASP A N 1
ATOM 724 C CA . ASP A 1 96 ? 19.171 -2.049 -7.458 1.00 82.88 96 ASP A CA 1
ATOM 725 C C . ASP A 1 96 ? 18.132 -0.912 -7.362 1.00 82.88 96 ASP A C 1
ATOM 727 O O . ASP A 1 96 ? 17.776 -0.474 -6.264 1.00 82.88 96 ASP A O 1
ATOM 731 N N . GLY A 1 97 ? 17.617 -0.427 -8.499 1.00 87.06 97 GLY A N 1
ATOM 732 C CA . GLY A 1 97 ? 16.643 0.673 -8.529 1.00 87.06 97 GLY A CA 1
ATOM 733 C C . GLY A 1 97 ? 15.283 0.309 -7.920 1.00 87.06 97 GLY A C 1
ATOM 734 O O . GLY A 1 97 ? 14.677 1.113 -7.207 1.00 87.06 97 GLY A O 1
ATOM 735 N N . LEU A 1 98 ? 14.820 -0.921 -8.146 1.00 92.06 98 LEU A N 1
ATOM 736 C CA . LEU A 1 98 ? 13.560 -1.428 -7.603 1.00 92.06 98 LEU A CA 1
ATOM 737 C C . LEU A 1 98 ? 13.691 -1.782 -6.123 1.00 92.06 98 LEU A C 1
ATOM 739 O O . LEU A 1 98 ? 12.770 -1.521 -5.353 1.00 92.06 98 LEU A O 1
ATOM 743 N N . GLN A 1 99 ? 14.844 -2.318 -5.725 1.00 94.44 99 GLN A N 1
ATOM 744 C CA . GLN A 1 99 ? 15.159 -2.645 -4.341 1.00 94.44 99 GLN A CA 1
ATOM 745 C C . GLN A 1 99 ? 15.160 -1.388 -3.460 1.00 94.44 99 GLN A C 1
ATOM 747 O O . GLN A 1 99 ? 14.534 -1.378 -2.400 1.00 94.44 99 GLN A O 1
ATOM 752 N N . GLN A 1 100 ? 15.791 -0.297 -3.911 1.00 93.25 100 GLN A N 1
ATOM 753 C CA . GLN A 1 100 ? 15.795 0.976 -3.177 1.00 93.25 100 GLN A CA 1
ATOM 754 C C . GLN A 1 100 ? 14.396 1.590 -3.074 1.00 93.25 100 GLN A C 1
ATOM 756 O O . GLN A 1 100 ? 13.993 2.038 -1.999 1.00 93.25 100 GLN A O 1
ATOM 761 N N . ALA A 1 101 ? 13.633 1.582 -4.173 1.00 93.94 101 ALA A N 1
ATOM 762 C CA . ALA A 1 101 ? 12.254 2.054 -4.158 1.00 93.94 101 ALA A CA 1
ATOM 763 C C . ALA A 1 101 ? 11.389 1.234 -3.189 1.00 93.94 101 ALA A C 1
ATOM 765 O O . ALA A 1 101 ? 10.624 1.819 -2.427 1.00 93.94 101 ALA A O 1
ATOM 766 N N . ALA A 1 102 ? 11.547 -0.092 -3.176 1.00 96.44 102 ALA A N 1
ATOM 767 C CA . ALA A 1 102 ? 10.790 -0.985 -2.306 1.00 96.44 102 ALA A CA 1
ATOM 768 C C . ALA A 1 102 ? 11.159 -0.810 -0.830 1.00 96.44 102 ALA A C 1
ATOM 770 O O . ALA A 1 102 ? 10.272 -0.808 0.017 1.00 96.44 102 ALA A O 1
ATOM 771 N N . ALA A 1 103 ? 12.441 -0.606 -0.517 1.00 95.19 103 ALA A N 1
ATOM 772 C CA . ALA A 1 103 ? 12.897 -0.381 0.851 1.00 95.19 103 ALA A CA 1
ATOM 773 C C . ALA A 1 103 ? 12.325 0.917 1.441 1.00 95.19 103 ALA A C 1
ATOM 775 O O . ALA A 1 103 ? 11.908 0.936 2.599 1.00 95.19 103 ALA A O 1
ATOM 776 N N . ALA A 1 104 ? 12.260 1.984 0.636 1.00 93.12 104 ALA A N 1
ATOM 777 C CA . ALA A 1 104 ? 11.643 3.242 1.048 1.00 93.12 104 ALA A CA 1
ATOM 778 C C . ALA A 1 104 ? 10.144 3.068 1.350 1.00 93.12 104 ALA A C 1
ATOM 780 O O . ALA A 1 104 ? 9.671 3.509 2.396 1.00 93.12 104 ALA A O 1
ATOM 781 N N . GLU A 1 105 ? 9.410 2.366 0.482 1.00 95.06 105 GLU A N 1
ATOM 782 C CA . GLU A 1 105 ? 7.974 2.140 0.688 1.00 95.06 105 GLU A CA 1
ATOM 783 C C . GLU A 1 105 ? 7.669 1.156 1.819 1.00 95.06 105 GLU A C 1
ATOM 785 O O . GLU A 1 105 ? 6.658 1.297 2.511 1.00 95.06 105 GLU A O 1
ATOM 790 N N . LEU A 1 106 ? 8.551 0.184 2.063 1.00 95.75 106 LEU A N 1
ATOM 791 C CA . LEU A 1 106 ? 8.406 -0.761 3.168 1.00 95.75 106 LEU A CA 1
ATOM 792 C C . LEU A 1 10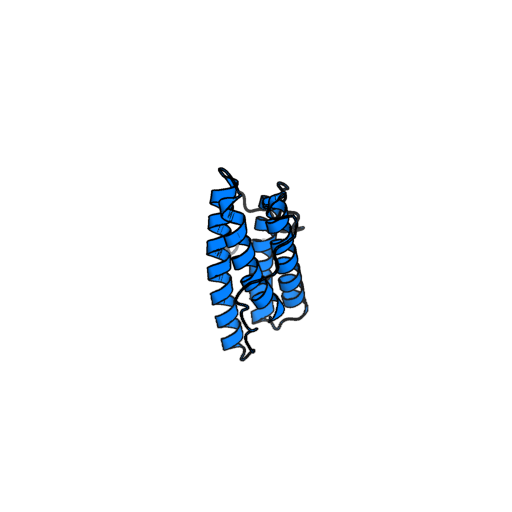6 ? 8.404 -0.038 4.522 1.00 95.75 106 LEU A C 1
ATOM 794 O O . LEU A 1 106 ? 7.614 -0.387 5.400 1.00 95.75 106 LEU A O 1
ATOM 798 N N . ALA A 1 107 ? 9.226 1.005 4.677 1.00 91.69 107 ALA A N 1
ATOM 799 C CA . ALA A 1 107 ? 9.214 1.845 5.873 1.00 91.69 107 ALA A CA 1
ATOM 800 C C . ALA A 1 107 ? 7.873 2.584 6.038 1.00 91.69 107 ALA A C 1
ATOM 802 O O . ALA A 1 107 ? 7.315 2.606 7.136 1.00 91.69 107 ALA A O 1
ATOM 803 N N . GLY A 1 108 ? 7.316 3.127 4.949 1.00 92.44 108 GLY A N 1
ATOM 804 C CA . GLY A 1 108 ? 5.987 3.748 4.955 1.00 92.44 108 GLY A CA 1
ATOM 805 C C . GLY A 1 108 ? 4.884 2.764 5.356 1.00 92.44 108 GLY A C 1
ATOM 806 O O . GLY A 1 108 ? 4.065 3.065 6.225 1.00 92.44 108 GLY A O 1
ATOM 807 N N . SER A 1 109 ? 4.908 1.550 4.799 1.00 93.31 109 SER A N 1
ATOM 808 C CA . SER A 1 109 ? 3.936 0.502 5.133 1.00 93.31 109 SER A CA 1
ATOM 809 C C . SER A 1 109 ? 4.036 0.071 6.599 1.00 93.31 109 SER A C 1
ATOM 811 O O . SER A 1 109 ? 3.015 -0.095 7.264 1.00 93.31 109 SER A O 1
ATOM 813 N N . ALA A 1 110 ? 5.245 -0.006 7.160 1.00 90.81 110 ALA A N 1
ATOM 814 C CA . ALA A 1 110 ? 5.428 -0.301 8.578 1.00 90.81 110 ALA A CA 1
ATOM 815 C C . ALA A 1 110 ? 4.820 0.771 9.502 1.00 90.81 110 ALA A C 1
ATOM 817 O O . ALA A 1 110 ? 4.198 0.437 10.512 1.00 90.81 110 ALA A O 1
ATOM 818 N N . VAL A 1 111 ? 4.941 2.054 9.144 1.00 91.44 111 VAL A N 1
ATOM 819 C CA . VAL A 1 111 ? 4.304 3.156 9.886 1.00 91.44 111 VAL A CA 1
ATOM 820 C C . VAL A 1 111 ? 2.779 3.062 9.804 1.00 91.44 111 VAL A C 1
ATOM 822 O O . VAL A 1 111 ? 2.097 3.203 10.821 1.00 91.44 111 VAL A O 1
ATOM 825 N N . ARG A 1 112 ? 2.222 2.783 8.620 1.00 93.75 112 ARG A N 1
ATOM 826 C CA . ARG A 1 112 ? 0.770 2.604 8.448 1.00 93.75 112 ARG A CA 1
ATOM 827 C C . ARG A 1 112 ? 0.250 1.410 9.240 1.00 93.75 112 ARG A C 1
ATOM 829 O O . ARG A 1 112 ? -0.761 1.533 9.930 1.00 93.75 112 ARG A O 1
ATOM 836 N N . LEU A 1 113 ? 0.976 0.293 9.228 1.00 91.75 113 LEU A N 1
ATOM 837 C CA . LEU A 1 113 ? 0.671 -0.885 10.041 1.00 91.75 113 LEU A CA 1
ATOM 838 C C . LEU A 1 113 ? 0.646 -0.572 11.533 1.00 91.75 113 LEU A C 1
ATOM 840 O O . LEU A 1 113 ? -0.278 -1.004 12.210 1.00 91.75 113 LEU A O 1
ATOM 844 N N . ALA A 1 114 ? 1.605 0.202 12.035 1.00 89.12 114 ALA A N 1
ATOM 845 C CA . ALA A 1 114 ? 1.638 0.638 13.429 1.00 89.12 114 ALA A CA 1
ATOM 846 C C . ALA A 1 114 ? 0.359 1.399 13.808 1.00 89.12 114 ALA A C 1
ATOM 848 O O . ALA A 1 114 ? -0.378 1.035 14.730 1.00 89.12 114 ALA A O 1
ATOM 849 N N . VAL A 1 115 ? 0.028 2.411 13.002 1.00 90.50 115 VAL A N 1
ATOM 850 C CA . VAL A 1 115 ? -1.182 3.221 13.167 1.00 90.50 115 VAL A CA 1
ATOM 851 C C . VAL A 1 115 ? -2.439 2.350 13.139 1.00 90.50 115 VAL A C 1
ATOM 853 O O . VAL A 1 115 ? -3.324 2.507 13.983 1.00 90.50 115 VAL A O 1
ATOM 856 N N . LEU A 1 116 ? -2.533 1.411 12.200 1.00 90.50 116 LEU A N 1
ATOM 857 C CA . LEU A 1 116 ? -3.704 0.552 12.041 1.00 90.50 116 LEU A CA 1
ATOM 858 C C . LEU A 1 116 ? -3.778 -0.561 13.091 1.00 90.50 116 LEU A C 1
ATOM 860 O O . LEU A 1 116 ? -4.880 -0.904 13.499 1.00 90.50 116 LEU A O 1
ATOM 864 N N . ALA A 1 117 ? -2.659 -1.066 13.598 1.00 84.69 117 ALA A N 1
ATOM 865 C CA . ALA A 1 117 ? -2.628 -2.005 14.717 1.00 84.69 117 ALA A CA 1
ATOM 866 C C . ALA A 1 117 ? -2.922 -1.315 16.059 1.00 84.69 117 ALA A C 1
ATOM 868 O O . ALA A 1 117 ? -3.397 -1.956 16.989 1.00 84.69 117 ALA A O 1
ATOM 869 N N . GLY A 1 118 ? -2.690 0.000 16.152 1.00 79.75 118 GLY A N 1
ATOM 870 C CA . GLY A 1 118 ? -2.738 0.723 17.426 1.00 79.75 118 GLY A CA 1
ATOM 871 C C . GLY A 1 118 ? -1.520 0.457 18.301 1.00 79.75 118 GLY A C 1
ATOM 872 O O . GLY A 1 118 ? -1.569 0.716 19.497 1.00 79.75 118 GLY A O 1
ATOM 873 N N . GLU A 1 119 ? -0.450 -0.031 17.686 1.00 69.94 119 GLU A N 1
ATOM 874 C CA . GLU A 1 119 ? 0.809 -0.402 18.314 1.00 69.94 119 GLU A CA 1
ATOM 875 C C . GLU A 1 119 ? 1.924 0.502 17.769 1.00 69.94 119 GLU A C 1
ATOM 877 O O . GLU A 1 119 ? 1.809 1.016 16.652 1.00 69.94 119 GLU A O 1
ATOM 882 N N . PRO A 1 120 ? 3.018 0.727 18.513 1.00 59.19 120 PRO A N 1
ATOM 883 C CA . PRO A 1 120 ? 4.186 1.412 17.969 1.00 59.19 120 PRO A CA 1
ATOM 884 C C . PRO A 1 120 ? 4.783 0.615 16.798 1.00 59.19 120 PRO A C 1
ATOM 886 O O . PRO A 1 120 ? 4.685 -0.612 16.750 1.00 59.19 120 PRO A O 1
ATOM 889 N N . ALA A 1 121 ? 5.413 1.306 15.843 1.00 57.44 121 ALA A N 1
ATOM 890 C CA . ALA A 1 121 ? 5.982 0.656 14.665 1.00 57.44 121 ALA A CA 1
ATOM 891 C C . ALA A 1 121 ? 7.054 -0.360 15.076 1.00 57.44 121 ALA A C 1
ATOM 893 O O . ALA A 1 121 ? 8.104 0.001 15.607 1.00 57.44 121 ALA A O 1
ATOM 894 N N . LEU A 1 122 ? 6.785 -1.646 14.836 1.00 53.97 122 LEU A N 1
ATOM 895 C CA . LEU A 1 122 ? 7.725 -2.735 15.087 1.00 53.97 122 LEU A CA 1
ATOM 896 C C . LEU A 1 122 ? 8.716 -2.832 13.930 1.00 53.97 122 LEU A C 1
ATOM 898 O O . LEU A 1 122 ? 8.719 -3.789 13.159 1.00 53.97 122 LEU A O 1
ATOM 902 N N . THR A 1 123 ? 9.561 -1.822 13.798 1.00 52.97 123 THR A N 1
ATOM 903 C CA . THR A 1 123 ? 10.675 -1.835 12.856 1.00 52.97 123 THR A CA 1
ATOM 904 C C . THR A 1 123 ? 11.982 -1.836 13.631 1.00 52.97 123 THR A C 1
ATOM 906 O O . THR A 1 123 ? 12.427 -0.775 14.072 1.00 52.97 123 THR A O 1
ATOM 909 N N . PRO A 1 124 ? 12.626 -3.005 13.818 1.00 44.94 124 PRO A N 1
ATOM 910 C CA . PRO A 1 124 ? 13.975 -3.053 14.362 1.00 44.94 124 PRO A CA 1
ATOM 911 C C . PRO A 1 124 ? 14.899 -2.161 13.518 1.00 44.94 124 PRO A C 1
ATOM 913 O O . PRO A 1 124 ? 15.128 -2.440 12.344 1.00 44.94 124 PRO A O 1
ATOM 916 N N . GLY A 1 125 ? 15.398 -1.070 14.103 1.00 47.44 125 GLY A N 1
ATOM 917 C CA . GLY A 1 125 ? 16.335 -0.148 13.449 1.00 47.44 125 GLY A CA 1
ATOM 918 C C . GLY A 1 125 ? 15.730 1.048 12.697 1.00 47.44 125 GLY A C 1
ATOM 919 O O . GLY A 1 125 ? 16.500 1.845 12.170 1.00 47.44 125 GLY A O 1
ATOM 920 N N . LEU A 1 126 ? 14.404 1.225 12.667 1.00 44.19 126 LEU A N 1
ATOM 921 C CA . LEU A 1 126 ? 13.779 2.486 12.240 1.00 44.19 126 LEU A CA 1
ATOM 922 C C . LEU A 1 126 ? 13.135 3.123 13.465 1.00 44.19 126 LEU A C 1
ATOM 924 O O . LEU A 1 126 ? 12.079 2.686 13.922 1.00 44.19 126 LEU A O 1
ATOM 928 N N . GLU A 1 127 ? 13.788 4.146 14.007 1.00 49.44 127 GLU A N 1
ATOM 929 C CA . GLU A 1 127 ? 13.147 5.013 14.987 1.00 49.44 127 GLU A CA 1
ATOM 930 C C . GLU A 1 127 ? 12.017 5.748 14.261 1.00 49.44 127 GLU A C 1
ATOM 932 O O . GLU A 1 127 ? 12.250 6.407 13.243 1.00 49.44 127 GLU A O 1
ATOM 937 N N . ALA A 1 128 ? 10.780 5.600 14.742 1.00 46.12 128 ALA A N 1
ATOM 938 C CA . ALA A 1 128 ? 9.685 6.442 14.287 1.00 46.12 128 ALA A CA 1
ATOM 939 C C . ALA A 1 128 ? 10.130 7.889 14.508 1.00 46.12 128 ALA A C 1
ATOM 941 O O . ALA A 1 128 ? 10.416 8.272 15.640 1.00 46.12 128 ALA A O 1
ATOM 942 N N . ALA A 1 129 ? 10.277 8.659 13.430 1.00 45.00 129 ALA A N 1
ATOM 943 C CA . ALA A 1 129 ? 10.775 10.022 13.511 1.00 45.00 129 ALA A CA 1
ATOM 944 C C . ALA A 1 129 ? 9.756 10.901 14.252 1.00 45.00 129 ALA A C 1
ATOM 946 O O . ALA A 1 129 ? 8.922 11.570 13.643 1.00 45.00 129 ALA A O 1
ATOM 947 N N . GLU A 1 130 ? 9.826 10.915 15.579 1.00 40.09 130 GLU A N 1
ATOM 948 C CA . GLU A 1 130 ? 9.274 11.984 16.390 1.00 40.09 130 GLU A CA 1
ATOM 949 C C . GLU A 1 130 ? 10.179 13.204 16.195 1.00 40.09 130 GLU A C 1
ATOM 951 O O . GLU A 1 130 ? 11.228 13.328 16.815 1.00 40.09 130 GLU A O 1
ATOM 956 N N . GLY A 1 131 ? 9.804 14.070 15.247 1.00 46.69 131 GLY A N 1
ATOM 957 C CA . GLY A 1 131 ? 10.275 15.454 15.131 1.00 46.69 131 GLY A CA 1
ATOM 958 C C . GLY A 1 131 ? 11.763 15.705 15.417 1.00 46.69 131 GLY A C 1
ATOM 959 O O . GLY A 1 131 ? 12.108 16.263 16.454 1.00 46.69 131 GLY A O 1
ATOM 960 N N . GLY A 1 132 ? 12.640 15.407 14.459 1.00 33.09 132 GLY A N 1
ATOM 961 C CA . GLY A 1 132 ? 14.054 15.791 14.507 1.00 33.09 132 GLY A CA 1
ATOM 962 C C . GLY A 1 132 ? 14.654 15.885 13.101 1.00 33.09 132 GLY A C 1
ATOM 963 O O . GLY A 1 132 ? 14.193 15.172 12.209 1.00 33.09 132 GLY A O 1
ATOM 964 N N . PRO A 1 133 ? 15.620 16.793 12.849 1.00 38.88 133 PRO A N 1
ATOM 965 C CA . PRO A 1 133 ? 16.122 17.053 11.503 1.00 38.88 133 PRO A CA 1
ATOM 966 C C . PRO A 1 133 ? 16.785 15.796 10.931 1.00 38.88 133 PRO A C 1
ATOM 968 O O . PRO A 1 133 ? 17.530 15.114 11.631 1.00 38.88 133 PRO A O 1
ATOM 971 N N . GLY A 1 134 ? 16.487 15.506 9.660 1.00 38.84 134 GLY A N 1
ATOM 972 C CA . GLY A 1 134 ? 16.990 14.340 8.931 1.00 38.84 134 GLY A CA 1
ATOM 973 C C . GLY A 1 134 ? 18.521 14.199 8.952 1.00 38.84 134 GLY A C 1
ATOM 974 O O . GLY A 1 134 ? 19.228 15.142 9.323 1.00 38.84 134 GLY A O 1
ATOM 975 N N . PRO A 1 135 ? 19.044 13.020 8.563 1.00 41.81 135 PRO A N 1
ATOM 976 C CA . PRO A 1 135 ? 20.445 12.667 8.743 1.00 41.81 135 PRO A CA 1
ATOM 977 C C . PRO A 1 135 ? 21.378 13.726 8.143 1.00 41.81 135 PRO A C 1
ATOM 979 O O . PRO A 1 135 ? 21.266 14.147 6.994 1.00 41.81 135 PRO A O 1
ATOM 982 N N . THR A 1 136 ? 22.258 14.171 9.026 1.00 43.62 136 THR A N 1
ATOM 983 C CA . THR A 1 136 ? 23.108 15.356 9.036 1.00 43.62 136 THR A CA 1
ATOM 984 C C . THR A 1 136 ? 23.903 15.632 7.761 1.00 43.62 136 THR A C 1
ATOM 986 O O . THR A 1 136 ? 24.576 14.769 7.200 1.00 43.62 136 THR A O 1
ATOM 989 N N . ALA A 1 137 ? 23.947 16.920 7.402 1.00 41.19 137 ALA A N 1
ATOM 990 C CA . ALA A 1 137 ? 25.029 17.500 6.620 1.00 41.19 137 ALA A CA 1
ATOM 991 C C . ALA A 1 137 ? 26.386 17.118 7.236 1.00 41.19 137 ALA A C 1
ATOM 993 O O . ALA A 1 137 ? 26.630 17.330 8.425 1.00 41.19 137 ALA A O 1
ATOM 994 N N . ALA A 1 138 ? 27.276 16.573 6.409 1.00 39.31 138 ALA A N 1
ATOM 995 C CA . ALA A 1 138 ? 28.651 16.282 6.776 1.00 39.31 138 ALA A CA 1
ATOM 996 C C . ALA A 1 138 ? 29.387 17.577 7.166 1.00 39.31 138 ALA A C 1
ATOM 998 O O . ALA A 1 138 ? 29.787 18.364 6.306 1.00 39.31 138 ALA A O 1
ATOM 999 N N . ALA A 1 139 ? 29.600 17.791 8.464 1.00 37.97 139 ALA A N 1
ATOM 1000 C CA . ALA A 1 139 ? 30.554 18.778 8.947 1.00 37.97 139 ALA A CA 1
ATOM 1001 C C . ALA A 1 139 ? 31.961 18.164 8.911 1.00 37.97 139 ALA A C 1
ATOM 1003 O O . ALA A 1 139 ? 32.282 17.220 9.633 1.00 37.97 139 ALA A O 1
ATOM 1004 N N . LYS A 1 140 ? 32.797 18.702 8.021 1.00 38.34 140 LYS A N 1
ATOM 1005 C CA . LYS A 1 140 ? 34.226 18.404 7.919 1.00 38.34 140 LYS A CA 1
ATOM 1006 C C . LYS A 1 140 ? 34.987 18.823 9.185 1.00 38.34 140 LYS A C 1
ATOM 1008 O O . LYS A 1 140 ? 34.864 19.955 9.630 1.00 38.34 140 LYS A O 1
ATOM 1013 N N . ALA A 1 141 ? 35.888 17.921 9.576 1.00 42.75 141 ALA A N 1
ATOM 1014 C CA . ALA A 1 141 ? 37.225 18.128 10.136 1.00 42.75 141 ALA A CA 1
ATOM 1015 C C . ALA A 1 141 ? 37.370 18.855 11.484 1.00 42.75 141 ALA A C 1
ATOM 1017 O O . ALA A 1 141 ? 37.218 20.068 11.582 1.00 42.75 141 ALA A O 1
ATOM 1018 N N . SER A 1 142 ? 37.890 18.126 12.476 1.00 39.44 142 SER A N 1
ATOM 1019 C CA . SER A 1 142 ? 38.822 18.678 13.465 1.00 39.44 142 SER A CA 1
ATOM 1020 C C . SER A 1 142 ? 39.740 17.590 14.031 1.00 39.44 142 SER A C 1
ATOM 1022 O O . SER A 1 142 ? 39.307 16.725 14.779 1.00 39.44 142 SER A O 1
ATOM 1024 N N . GLY A 1 143 ? 41.008 17.671 13.618 1.00 38.78 143 GLY A N 1
ATOM 1025 C CA . GLY A 1 143 ? 42.200 17.531 14.459 1.00 38.78 143 GLY A CA 1
ATOM 1026 C C . GLY A 1 143 ? 42.430 16.231 15.227 1.00 38.78 143 GLY A C 1
ATOM 1027 O O . GLY A 1 143 ? 42.018 16.118 16.375 1.00 38.78 143 GLY A O 1
ATOM 1028 N N . TRP A 1 144 ? 43.268 15.349 14.675 1.00 33.84 144 TRP A N 1
ATOM 1029 C CA . TRP A 1 144 ? 44.125 14.502 15.507 1.00 33.84 144 TRP A CA 1
ATOM 1030 C C . TRP A 1 144 ? 45.505 15.151 15.622 1.00 33.84 144 TRP A C 1
ATOM 1032 O O . TRP A 1 144 ? 46.244 15.235 14.642 1.00 33.84 144 TRP A O 1
ATOM 1042 N N . ALA A 1 145 ? 45.832 15.620 16.824 1.00 42.25 145 ALA A N 1
ATOM 1043 C CA . ALA A 1 145 ? 47.208 15.819 17.251 1.00 42.25 145 ALA A CA 1
ATOM 1044 C C . ALA A 1 145 ? 47.756 14.460 17.717 1.00 42.25 145 ALA A C 1
ATOM 1046 O O . ALA A 1 145 ? 47.118 13.788 18.530 1.00 42.25 145 ALA A O 1
ATOM 1047 N N . LEU A 1 146 ? 48.906 14.056 17.183 1.00 42.50 146 LEU A N 1
ATOM 1048 C CA . LEU A 1 146 ? 49.718 12.952 17.701 1.00 42.50 146 LEU A CA 1
ATOM 1049 C C . LEU A 1 146 ? 50.859 13.534 18.555 1.00 42.50 146 LEU A C 1
ATOM 1051 O O . LEU A 1 146 ? 51.323 14.632 18.230 1.00 42.50 146 LEU A O 1
ATOM 1055 N N . PRO A 1 147 ? 51.316 12.837 19.609 1.00 53.56 147 PRO A N 1
ATOM 1056 C CA . PRO A 1 147 ? 52.660 13.029 20.143 1.00 53.56 147 PRO A CA 1
ATOM 1057 C C . PRO A 1 147 ? 53.735 12.463 19.201 1.00 53.56 147 PRO A C 1
ATOM 1059 O O . PRO A 1 147 ? 53.445 11.476 18.482 1.00 53.56 147 PRO A O 1
#

Organism: NCBI:txid1246476

Sequence (147 aa):
MSAVLASEYRMSFVYEATLPRLDGGLQRQASAFYAEHRALMARWEELAAAHCLDLPLRQPAYPLPGDVVAEPRQALAAAEADAARALGDLVAFGDDGLQQAAAAELAGSAVRLAVLAGEPALTPGLEAAEGGPGPTAAAKASGWALP

Secondary structure (DSSP, 8-state):
-HHHHHHHHHHHHHHHHHGGG--HHHHHHHHHHHHHHHHHHHHHHHHHHHTTPPPPPPPS--PPPTTTTT-HHHHHHHHHHHHHHHHHHHHHHS-HHHHHHHHHHHHHHHHHHHHHHTS----TT-----S-PPSPP----------

Foldseek 3Di:
DQQLLVLLLQLLQLLVVQLVVDDDPLSVVSVVVSVVSVVVNVVVVVVCVVVVHDHDDRDPHDDFDPCCNPQVLVSSLVSLVSSLVVLVVCLVPPDPVSNVVSVVVNVVSQCSNCSSVVHHRPDDPDDPPPDDDPDDDDDDDDDDDDD

Radius of gyration: 18.67 Å; chains: 1; bounding box: 71×30×40 Å